Protein AF-A0A090Q849-F1 (afdb_monomer)

Mean predicted aligned error: 3.4 Å

Radius of gyration: 14.32 Å; Cα contacts (8 Å, |Δi|>4): 66; chains: 1; bounding box: 36×28×29 Å

Structure (mmCIF, N/CA/C/O backbone):
data_AF-A0A090Q849-F1
#
_entry.id   AF-A0A090Q849-F1
#
loop_
_atom_site.group_PDB
_atom_site.id
_atom_site.type_symbol
_atom_site.label_atom_id
_atom_site.label_alt_id
_atom_site.label_comp_id
_atom_site.label_asym_id
_atom_site.label_entity_id
_atom_site.label_seq_id
_atom_site.pdbx_PDB_ins_code
_atom_site.Cartn_x
_atom_site.Cartn_y
_atom_site.Cartn_z
_atom_site.occupancy
_atom_site.B_iso_or_equiv
_atom_site.auth_seq_id
_atom_site.auth_comp_id
_atom_site.auth_asym_id
_atom_site.auth_atom_id
_atom_site.pdbx_PDB_model_num
ATOM 1 N N . MET A 1 1 ? 21.136 14.708 -4.513 1.00 57.19 1 MET A N 1
ATOM 2 C CA . MET A 1 1 ? 20.080 15.506 -5.178 1.00 57.19 1 MET A CA 1
ATOM 3 C C . MET A 1 1 ? 19.971 15.225 -6.678 1.00 57.19 1 MET A C 1
ATOM 5 O O . MET A 1 1 ? 18.853 15.109 -7.148 1.00 57.19 1 MET A O 1
ATOM 9 N N . GLU A 1 2 ? 21.063 15.037 -7.429 1.00 68.69 2 GLU A N 1
ATOM 10 C CA . GLU A 1 2 ? 20.978 14.801 -8.890 1.00 68.69 2 GLU A CA 1
ATOM 11 C C . GLU A 1 2 ? 20.466 13.412 -9.319 1.00 68.69 2 GLU A C 1
ATOM 13 O O . GLU A 1 2 ? 19.991 13.253 -10.440 1.00 68.69 2 GLU A O 1
ATOM 18 N N . LEU A 1 3 ? 20.553 12.397 -8.452 1.00 69.38 3 LEU A N 1
ATOM 19 C CA . LEU A 1 3 ? 20.253 11.006 -8.817 1.00 69.38 3 LEU A CA 1
ATOM 20 C C . LEU A 1 3 ? 18.784 10.795 -9.228 1.00 69.38 3 LEU A C 1
ATOM 22 O O . LEU A 1 3 ? 18.511 10.041 -10.155 1.00 69.38 3 LEU A O 1
ATOM 26 N N . PHE A 1 4 ? 17.853 11.518 -8.598 1.00 78.31 4 PHE A N 1
ATOM 27 C CA . PHE A 1 4 ? 16.421 11.452 -8.909 1.00 78.31 4 PHE A CA 1
ATOM 28 C C . PHE A 1 4 ? 16.094 11.967 -10.316 1.00 78.31 4 PHE A C 1
ATOM 30 O O . PHE A 1 4 ? 15.201 11.441 -10.969 1.00 78.31 4 PHE A O 1
ATOM 37 N N . MET A 1 5 ? 16.835 12.975 -10.786 1.00 83.06 5 MET A N 1
ATOM 38 C CA . MET A 1 5 ? 16.680 13.523 -12.137 1.00 83.06 5 MET A CA 1
ATOM 39 C C . MET A 1 5 ? 17.408 12.675 -13.185 1.00 83.06 5 MET A C 1
ATOM 41 O O . MET A 1 5 ? 16.941 12.576 -14.314 1.00 83.06 5 MET A O 1
ATOM 45 N N . LYS A 1 6 ? 18.532 12.046 -12.815 1.00 90.38 6 LYS A N 1
ATOM 46 C CA . LYS A 1 6 ? 19.326 11.200 -13.722 1.00 90.38 6 LYS A CA 1
ATOM 47 C C . LYS A 1 6 ? 18.710 9.814 -13.945 1.00 90.38 6 LYS A C 1
ATOM 49 O O . LYS A 1 6 ? 18.801 9.294 -15.051 1.00 90.38 6 LYS A O 1
ATOM 54 N N . HIS A 1 7 ? 18.065 9.239 -12.926 1.00 92.69 7 HIS A N 1
ATOM 55 C CA . HIS A 1 7 ? 17.493 7.884 -12.971 1.00 92.69 7 HIS A CA 1
ATOM 56 C C . HIS A 1 7 ? 16.060 7.822 -12.399 1.00 92.69 7 HIS A C 1
ATOM 58 O O . HIS A 1 7 ? 15.789 7.050 -11.476 1.00 92.69 7 HIS A O 1
ATOM 64 N N . PRO A 1 8 ? 15.109 8.621 -12.920 1.00 93.56 8 PRO A N 1
ATOM 65 C CA . PRO A 1 8 ? 13.771 8.738 -12.336 1.00 93.56 8 PRO A CA 1
ATOM 66 C C . PRO A 1 8 ? 12.983 7.422 -12.361 1.00 93.56 8 PRO A C 1
ATOM 68 O O . PRO A 1 8 ? 12.276 7.112 -11.407 1.00 93.56 8 PRO A O 1
ATOM 71 N N . GLN A 1 9 ? 13.115 6.628 -13.427 1.00 93.94 9 GLN A N 1
ATOM 72 C CA . GLN A 1 9 ? 12.377 5.369 -13.581 1.00 93.94 9 GLN A CA 1
ATOM 73 C C . GLN A 1 9 ? 12.838 4.302 -12.586 1.00 93.94 9 GLN A C 1
ATOM 75 O O . GLN A 1 9 ? 12.015 3.683 -11.917 1.00 93.94 9 GLN A O 1
ATOM 80 N N . GLU A 1 10 ? 14.153 4.113 -12.464 1.00 94.12 10 GLU A N 1
ATOM 81 C CA . GLU A 1 10 ? 14.735 3.148 -11.529 1.00 94.12 10 GLU A CA 1
ATOM 82 C C . GLU A 1 10 ? 14.372 3.504 -10.088 1.00 94.12 10 GLU A C 1
ATOM 84 O O . GLU A 1 10 ? 13.943 2.644 -9.320 1.00 94.12 10 GLU A O 1
ATOM 89 N N . LEU A 1 11 ? 14.457 4.793 -9.746 1.00 94.38 11 LEU A N 1
ATOM 90 C CA . LEU A 1 11 ? 14.053 5.277 -8.437 1.00 94.38 11 LEU A CA 1
ATOM 91 C C . LEU A 1 11 ? 12.582 4.962 -8.140 1.00 94.38 11 LEU A C 1
ATOM 93 O O . LEU A 1 11 ? 12.286 4.436 -7.072 1.00 94.38 11 LEU A O 1
ATOM 97 N N . GLN A 1 12 ? 11.670 5.297 -9.056 1.00 95.25 12 GLN A N 1
ATOM 98 C CA . GLN A 1 12 ? 10.236 5.065 -8.858 1.00 95.25 12 GLN A CA 1
ATOM 99 C C . GLN A 1 12 ? 9.926 3.575 -8.711 1.00 95.25 12 GLN A C 1
ATOM 101 O O . GLN A 1 12 ? 9.146 3.195 -7.841 1.00 95.25 12 GLN A O 1
ATOM 106 N N . ASN A 1 13 ? 10.579 2.724 -9.506 1.00 96.62 13 ASN A N 1
ATOM 107 C CA . ASN A 1 13 ? 10.421 1.281 -9.382 1.00 96.62 13 ASN A CA 1
ATOM 108 C C . ASN A 1 13 ? 10.926 0.771 -8.023 1.00 96.62 13 ASN A C 1
ATOM 110 O O . ASN A 1 13 ? 10.225 0.011 -7.362 1.00 96.62 13 ASN A O 1
ATOM 114 N N . ASN A 1 14 ? 12.100 1.218 -7.570 1.00 96.25 14 ASN A N 1
ATOM 115 C CA . ASN A 1 14 ? 12.633 0.825 -6.263 1.00 96.25 14 ASN A CA 1
ATOM 116 C C . ASN A 1 14 ? 11.723 1.295 -5.122 1.00 96.25 14 ASN A C 1
ATOM 118 O O . ASN A 1 14 ? 11.380 0.499 -4.251 1.00 96.25 14 ASN A O 1
ATOM 122 N N . LEU A 1 15 ? 11.253 2.545 -5.182 1.00 97.19 15 LEU A N 1
ATOM 123 C CA . LEU A 1 15 ? 10.311 3.100 -4.213 1.00 97.19 15 LEU A CA 1
ATOM 124 C C . LEU A 1 15 ? 9.022 2.273 -4.144 1.00 97.19 15 LEU A C 1
ATOM 126 O O . LEU A 1 15 ? 8.598 1.892 -3.055 1.00 97.19 15 LEU A O 1
ATOM 130 N N . LEU A 1 16 ? 8.421 1.956 -5.295 1.00 98.12 16 LEU A N 1
ATOM 131 C CA . LEU A 1 16 ? 7.224 1.120 -5.362 1.00 98.12 16 LEU A CA 1
ATOM 132 C C . LEU A 1 16 ? 7.465 -0.250 -4.714 1.00 98.12 16 LEU A C 1
ATOM 134 O O . LEU A 1 16 ? 6.675 -0.684 -3.877 1.00 98.12 16 LEU A O 1
ATOM 138 N N . MET A 1 17 ? 8.562 -0.921 -5.071 1.00 98.25 17 MET A N 1
ATOM 139 C CA . MET A 1 17 ? 8.875 -2.249 -4.540 1.00 98.25 17 MET A CA 1
ATOM 140 C C . MET A 1 17 ? 9.136 -2.221 -3.030 1.00 98.25 17 MET A C 1
ATOM 142 O O . MET A 1 17 ? 8.721 -3.145 -2.326 1.00 98.25 17 MET A O 1
ATOM 146 N N . ASP A 1 18 ? 9.760 -1.163 -2.511 1.00 98.31 18 ASP A N 1
ATOM 147 C CA . ASP A 1 18 ? 9.956 -0.974 -1.074 1.00 98.31 18 ASP A CA 1
ATOM 148 C C . ASP A 1 18 ? 8.623 -0.763 -0.345 1.00 98.31 18 ASP A C 1
ATOM 150 O O . ASP A 1 18 ? 8.382 -1.396 0.687 1.00 98.31 18 ASP A O 1
ATOM 154 N N . MET A 1 19 ? 7.714 0.044 -0.906 1.00 98.44 19 MET A N 1
ATOM 155 C CA . MET A 1 19 ? 6.372 0.257 -0.349 1.00 98.44 19 MET A CA 1
ATOM 156 C C . MET A 1 19 ? 5.542 -1.034 -0.340 1.00 98.44 19 MET A C 1
ATOM 158 O O . MET A 1 19 ? 4.950 -1.367 0.687 1.00 98.44 19 MET A O 1
ATOM 162 N N . ILE A 1 20 ? 5.545 -1.799 -1.438 1.00 98.38 20 ILE A N 1
ATOM 163 C CA . ILE A 1 20 ? 4.861 -3.101 -1.538 1.00 98.38 20 ILE A CA 1
ATOM 164 C C . ILE A 1 20 ? 5.405 -4.067 -0.483 1.00 98.38 20 ILE A C 1
ATOM 166 O O . ILE A 1 20 ? 4.641 -4.676 0.270 1.00 98.38 20 ILE A O 1
ATOM 170 N N . ARG A 1 21 ? 6.736 -4.182 -0.376 1.00 98.38 21 ARG A N 1
ATOM 171 C CA . ARG A 1 21 ? 7.379 -5.055 0.614 1.00 98.38 21 ARG A CA 1
ATOM 172 C C . ARG A 1 21 ? 7.031 -4.639 2.032 1.00 98.38 21 ARG A C 1
ATOM 174 O O . ARG A 1 21 ? 6.756 -5.512 2.855 1.00 98.38 21 ARG A O 1
ATOM 181 N N . PHE A 1 22 ? 7.042 -3.343 2.328 1.00 98.56 22 PHE A N 1
ATOM 182 C CA . PHE A 1 22 ? 6.694 -2.824 3.644 1.00 98.56 22 PHE A CA 1
ATOM 183 C C . PHE A 1 22 ? 5.233 -3.134 3.998 1.00 98.56 22 PHE A C 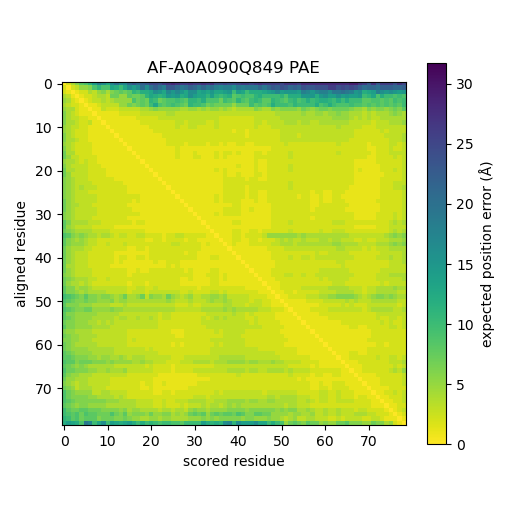1
ATOM 185 O O . PHE A 1 22 ? 4.961 -3.657 5.077 1.00 98.56 22 PHE A O 1
ATOM 192 N N . ALA A 1 23 ? 4.314 -2.920 3.055 1.00 98.38 23 ALA A N 1
ATOM 193 C CA . ALA A 1 23 ? 2.879 -3.119 3.233 1.00 98.38 23 ALA A CA 1
ATOM 194 C C . ALA A 1 23 ? 2.400 -4.578 3.093 1.00 98.38 23 ALA A C 1
ATOM 196 O O . ALA A 1 23 ? 1.217 -4.850 3.267 1.00 98.38 23 ALA A O 1
ATOM 197 N N . ARG A 1 24 ? 3.278 -5.552 2.817 1.00 98.56 24 ARG A N 1
ATOM 198 C CA . ARG A 1 24 ? 2.865 -6.924 2.448 1.00 98.56 24 ARG A CA 1
ATOM 199 C C . ARG A 1 24 ? 1.988 -7.668 3.460 1.00 98.56 24 ARG A C 1
ATOM 201 O O . ARG A 1 24 ? 1.303 -8.615 3.090 1.00 98.56 24 ARG A O 1
ATOM 208 N N . HIS A 1 25 ? 2.031 -7.266 4.729 1.00 98.44 25 HIS A N 1
ATOM 209 C CA . HIS A 1 25 ? 1.281 -7.901 5.817 1.00 98.44 25 HIS A CA 1
ATOM 210 C C . HIS A 1 25 ? -0.002 -7.158 6.202 1.00 98.44 25 HIS A C 1
ATOM 212 O O . HIS A 1 25 ? -0.711 -7.619 7.104 1.00 98.44 25 HIS A O 1
ATOM 218 N N . THR A 1 26 ? -0.310 -6.037 5.545 1.00 98.62 26 THR A N 1
ATOM 219 C CA . THR A 1 26 ? -1.576 -5.331 5.751 1.00 98.62 26 THR A CA 1
ATOM 220 C C . THR A 1 26 ? -2.744 -6.095 5.132 1.00 98.62 26 THR A C 1
ATOM 222 O O . THR A 1 26 ? -2.550 -7.024 4.343 1.00 98.62 26 THR A O 1
ATOM 225 N N . GLU A 1 27 ? -3.971 -5.722 5.484 1.00 98.50 27 GLU A N 1
ATOM 226 C CA . GLU A 1 27 ? -5.175 -6.266 4.848 1.00 98.50 27 GLU A CA 1
ATOM 227 C C . GLU A 1 27 ? -5.145 -6.063 3.326 1.00 98.50 27 GLU A C 1
ATOM 229 O O . GLU A 1 27 ? -5.325 -7.022 2.575 1.00 98.50 27 GLU A O 1
ATOM 234 N N . VAL A 1 28 ? -4.786 -4.859 2.869 1.00 98.00 28 VAL A N 1
ATOM 235 C CA . VAL A 1 28 ? -4.609 -4.546 1.442 1.00 98.00 28 VAL A CA 1
ATOM 236 C C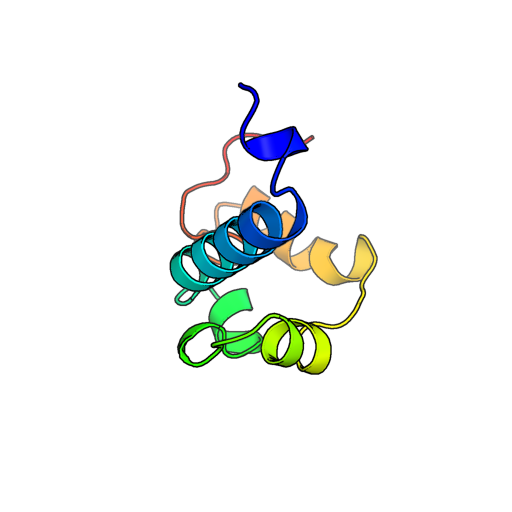 . VAL A 1 28 ? -3.468 -5.352 0.820 1.00 98.00 28 VAL A C 1
ATOM 238 O O . VAL A 1 28 ? -3.619 -5.896 -0.276 1.00 98.00 28 VAL A O 1
ATOM 241 N N . GLY A 1 29 ? -2.344 -5.489 1.527 1.00 98.44 29 GLY A N 1
ATOM 242 C CA . GLY A 1 29 ? -1.208 -6.274 1.054 1.00 98.44 29 GLY A CA 1
ATOM 243 C C . GLY A 1 29 ? -1.558 -7.748 0.857 1.00 98.44 29 GLY A C 1
ATOM 244 O O . GLY A 1 29 ? -1.142 -8.357 -0.127 1.00 98.44 29 GLY A O 1
ATOM 245 N N . LYS A 1 30 ? -2.386 -8.316 1.737 1.00 98.62 30 LYS A N 1
ATOM 246 C CA . LYS A 1 30 ? -2.919 -9.675 1.578 1.00 98.62 30 LYS A CA 1
ATOM 247 C C . LYS A 1 30 ? -3.945 -9.751 0.448 1.00 98.62 30 LYS A C 1
ATOM 249 O O . LYS A 1 30 ? -3.859 -10.668 -0.362 1.00 98.62 30 LYS A O 1
ATOM 254 N N . LYS A 1 31 ? -4.861 -8.778 0.363 1.00 98.06 31 LYS A N 1
ATOM 255 C CA . LYS A 1 31 ? -5.913 -8.693 -0.666 1.00 98.06 31 LYS A CA 1
ATOM 256 C C . LYS A 1 31 ? -5.342 -8.733 -2.083 1.00 98.06 31 LYS A C 1
ATOM 258 O O . LYS A 1 31 ? -5.881 -9.442 -2.925 1.00 98.06 31 LYS A O 1
ATOM 263 N N . TYR A 1 32 ? -4.249 -8.014 -2.333 1.00 98.25 32 TYR A N 1
ATOM 264 C CA . TYR A 1 32 ? -3.631 -7.941 -3.662 1.00 98.25 32 TYR A CA 1
ATOM 265 C C . TYR A 1 32 ? -2.385 -8.823 -3.829 1.00 98.25 32 TYR A C 1
ATOM 267 O O . TYR A 1 32 ? -1.784 -8.831 -4.900 1.00 98.25 32 TYR A O 1
ATOM 275 N N . GLY A 1 33 ? -1.986 -9.585 -2.806 1.00 98.31 33 GLY A N 1
ATOM 276 C CA . GLY A 1 33 ? -0.832 -10.483 -2.887 1.00 98.31 33 GLY A CA 1
ATOM 277 C C . GLY A 1 33 ? 0.500 -9.739 -3.021 1.00 98.31 33 GLY A C 1
ATOM 278 O O . GLY A 1 33 ? 1.280 -9.994 -3.927 1.00 98.31 33 GLY A O 1
ATOM 279 N N . PHE A 1 34 ? 0.786 -8.794 -2.129 1.00 98.56 34 PHE A N 1
ATOM 280 C CA . PHE A 1 34 ? 2.041 -8.029 -2.137 1.00 98.56 34 PHE A CA 1
ATOM 281 C C . PHE A 1 34 ? 3.265 -8.874 -1.758 1.00 98.56 34 PHE A C 1
ATOM 283 O O . PHE A 1 34 ? 4.394 -8.512 -2.081 1.00 98.56 34 PHE A O 1
ATOM 290 N N . ALA A 1 35 ? 3.069 -9.998 -1.065 1.00 98.25 35 ALA A N 1
ATOM 291 C CA . ALA A 1 35 ? 4.164 -10.831 -0.571 1.00 98.25 35 ALA A CA 1
ATOM 292 C C . ALA A 1 35 ? 4.980 -11.513 -1.687 1.00 98.25 35 ALA A C 1
ATOM 294 O O . ALA A 1 35 ? 6.168 -11.770 -1.486 1.00 98.25 35 ALA A O 1
ATOM 295 N N . ASP A 1 36 ? 4.368 -11.799 -2.839 1.00 97.12 36 ASP A N 1
ATOM 296 C CA . ASP A 1 36 ? 5.002 -12.471 -3.980 1.00 97.12 36 ASP A CA 1
ATOM 297 C C . ASP A 1 36 ? 5.204 -11.562 -5.206 1.00 97.12 36 ASP A C 1
ATOM 299 O O . ASP A 1 36 ? 5.785 -12.016 -6.194 1.00 97.12 36 ASP A O 1
ATOM 303 N N . MET A 1 37 ? 4.793 -10.288 -5.143 1.00 98.00 37 MET A N 1
ATOM 304 C CA . MET A 1 37 ? 5.038 -9.297 -6.199 1.00 98.00 37 MET A CA 1
ATOM 305 C C . MET A 1 37 ? 6.536 -9.021 -6.377 1.00 98.00 37 MET A C 1
ATOM 307 O O . MET A 1 37 ? 7.259 -8.740 -5.416 1.00 98.00 37 MET A O 1
ATOM 311 N N . LYS A 1 38 ? 7.006 -9.062 -7.629 1.00 96.56 38 LYS A N 1
ATOM 312 C CA . LYS A 1 38 ? 8.428 -8.891 -7.982 1.00 96.56 38 LYS A CA 1
ATOM 313 C C . LYS A 1 38 ? 8.671 -7.782 -8.994 1.00 96.56 38 LYS A C 1
ATOM 315 O O . LYS A 1 38 ? 9.825 -7.418 -9.215 1.00 96.56 38 LYS A O 1
ATOM 320 N N . SER A 1 39 ? 7.617 -7.248 -9.597 1.00 97.50 39 SER A N 1
ATOM 321 C CA . SER A 1 39 ? 7.722 -6.259 -10.657 1.00 97.50 39 SER A CA 1
ATOM 322 C C . SER A 1 39 ? 6.566 -5.266 -10.641 1.00 97.50 39 SER A C 1
ATOM 324 O O . SER A 1 39 ? 5.477 -5.555 -10.145 1.00 97.50 39 SER A O 1
ATOM 326 N N . TYR A 1 40 ? 6.785 -4.115 -11.280 1.00 97.88 40 TYR A N 1
ATOM 327 C CA . TYR A 1 40 ? 5.716 -3.170 -11.599 1.00 97.88 40 TYR A CA 1
ATOM 328 C C . TYR A 1 40 ? 4.556 -3.832 -12.357 1.00 97.88 40 TYR A C 1
ATOM 330 O O . TYR A 1 40 ? 3.402 -3.488 -12.128 1.00 97.88 40 TYR A O 1
ATOM 338 N N . ARG A 1 41 ? 4.845 -4.804 -13.231 1.00 98.19 41 ARG A N 1
ATOM 339 C CA . ARG A 1 41 ? 3.810 -5.519 -13.982 1.00 98.19 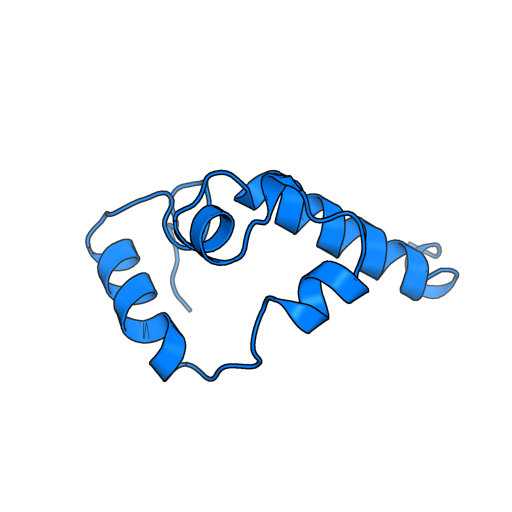41 ARG A CA 1
ATOM 340 C C . ARG A 1 41 ? 2.896 -6.327 -13.061 1.00 98.19 41 ARG A C 1
ATOM 342 O O . ARG A 1 41 ? 1.687 -6.227 -13.202 1.00 98.19 41 ARG A O 1
ATOM 349 N N . ASP A 1 42 ? 3.457 -7.029 -12.072 1.00 98.31 42 ASP A N 1
ATOM 350 C CA . ASP A 1 42 ? 2.650 -7.749 -11.073 1.00 98.31 42 ASP A CA 1
ATOM 351 C 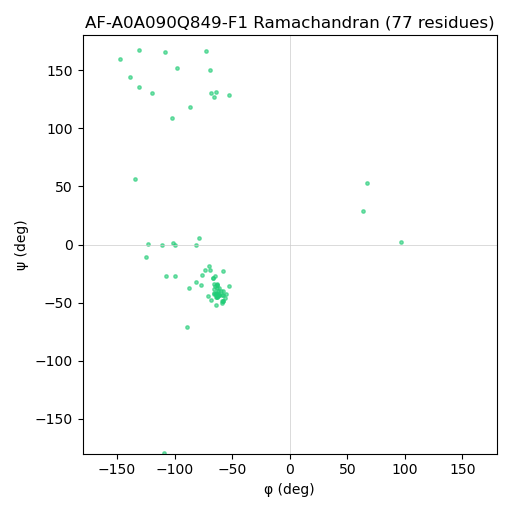C . ASP A 1 42 ? 1.736 -6.793 -10.297 1.00 98.31 42 ASP A C 1
ATOM 353 O O . ASP A 1 42 ? 0.586 -7.122 -10.015 1.00 98.31 42 ASP A O 1
ATOM 357 N N . PHE A 1 43 ? 2.244 -5.604 -9.955 1.00 98.38 43 PHE A N 1
ATOM 358 C CA . PHE A 1 43 ? 1.457 -4.564 -9.297 1.00 98.38 43 PHE A CA 1
ATOM 359 C C . PHE A 1 43 ? 0.326 -4.062 -10.202 1.00 98.38 43 PHE A C 1
ATOM 361 O O . PHE A 1 43 ? -0.828 -4.070 -9.784 1.00 98.38 43 PHE A O 1
ATOM 368 N N . ALA A 1 44 ? 0.640 -3.677 -11.440 1.00 98.00 44 ALA A N 1
ATOM 369 C CA . ALA A 1 44 ? -0.327 -3.139 -12.395 1.00 98.00 44 ALA A CA 1
ATOM 370 C C . ALA A 1 44 ? -1.420 -4.153 -12.780 1.00 98.00 44 ALA A C 1
ATOM 372 O O . ALA A 1 44 ? -2.565 -3.761 -12.983 1.00 98.00 44 ALA A O 1
ATOM 373 N N . ASP A 1 45 ? -1.085 -5.445 -12.843 1.00 98.12 45 ASP A N 1
ATOM 374 C CA . ASP A 1 45 ? -2.036 -6.509 -13.184 1.00 98.12 45 ASP A CA 1
ATOM 375 C C . ASP A 1 45 ? -2.978 -6.858 -12.012 1.00 98.12 45 ASP A C 1
ATOM 377 O O . ASP A 1 45 ? -4.083 -7.354 -12.236 1.00 98.12 45 ASP A O 1
ATOM 381 N N . ARG A 1 46 ? -2.560 -6.629 -10.756 1.00 98.06 46 ARG A N 1
ATOM 382 C CA . ARG A 1 46 ? -3.305 -7.056 -9.553 1.00 98.06 46 ARG A CA 1
ATOM 383 C C . ARG A 1 46 ? -3.979 -5.915 -8.792 1.00 98.06 46 ARG A C 1
ATOM 385 O O . ARG A 1 46 ? -4.963 -6.165 -8.099 1.00 98.06 46 ARG A O 1
ATOM 392 N N . VAL A 1 47 ? -3.452 -4.694 -8.871 1.00 97.88 47 VAL A N 1
ATOM 393 C CA . VAL A 1 47 ? -3.974 -3.529 -8.145 1.00 97.88 47 VAL A CA 1
ATOM 394 C C . VAL A 1 47 ? -4.784 -2.661 -9.109 1.00 97.88 47 VAL A C 1
ATOM 396 O O . VAL A 1 47 ? -4.200 -2.022 -9.986 1.00 97.88 47 VAL A O 1
ATOM 399 N N . PRO A 1 48 ? -6.121 -2.617 -8.976 1.00 96.62 48 PRO A N 1
ATOM 400 C CA . PRO A 1 48 ? -6.954 -1.826 -9.867 1.00 96.62 48 PRO A CA 1
ATOM 401 C C . PRO A 1 48 ? -6.747 -0.328 -9.629 1.00 96.62 48 PRO A C 1
ATOM 403 O O . PRO A 1 48 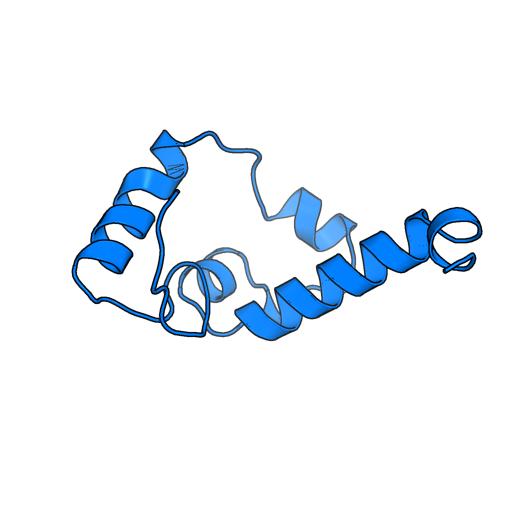? -6.493 0.118 -8.508 1.00 96.62 48 PRO A O 1
ATOM 406 N N . LEU A 1 49 ? -6.925 0.462 -10.687 1.00 96.06 49 LEU A N 1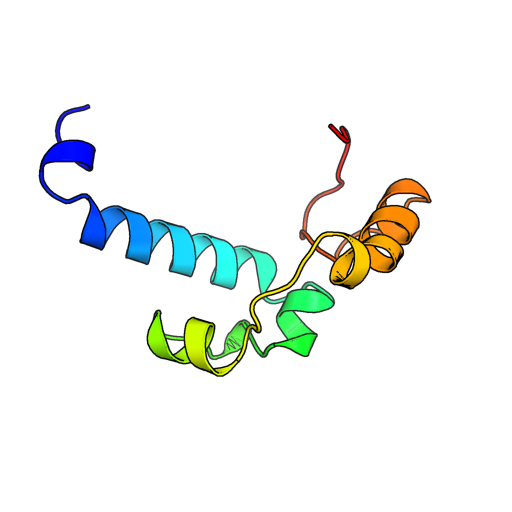
ATOM 407 C CA . LEU A 1 49 ? -7.119 1.900 -10.539 1.00 96.06 49 LEU A CA 1
ATOM 408 C C . LEU A 1 49 ? -8.449 2.140 -9.823 1.00 96.06 49 LEU A C 1
ATOM 410 O O . LEU A 1 49 ? -9.481 1.629 -10.252 1.00 96.06 49 LEU A O 1
ATOM 414 N N . GLY A 1 50 ? -8.403 2.920 -8.749 1.00 92.94 50 GLY A N 1
ATOM 415 C CA . GLY A 1 50 ? -9.566 3.249 -7.936 1.00 92.94 50 GLY A CA 1
ATOM 416 C C . GLY A 1 50 ? -9.683 4.745 -7.673 1.00 92.94 50 GLY A C 1
ATOM 417 O O . GLY A 1 50 ? -8.762 5.527 -7.917 1.00 92.94 50 GLY A O 1
ATOM 418 N N . A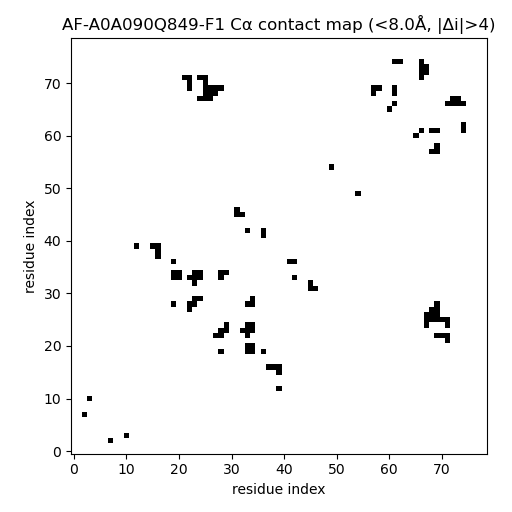SN A 1 51 ? -10.844 5.134 -7.172 1.00 95.94 51 ASN A N 1
ATOM 419 C CA . ASN A 1 51 ? -11.168 6.461 -6.679 1.00 95.94 51 ASN A CA 1
ATOM 420 C C . ASN A 1 51 ? -11.301 6.441 -5.144 1.00 95.94 51 ASN A C 1
ATOM 422 O O . ASN A 1 51 ? -11.126 5.410 -4.498 1.00 95.94 51 AS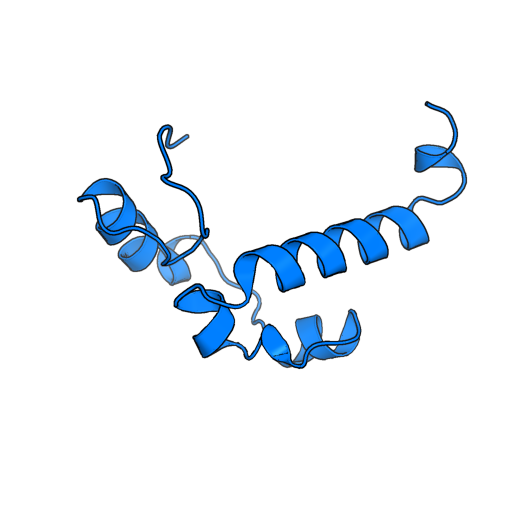N A O 1
ATOM 426 N N . TYR A 1 52 ? -11.611 7.593 -4.548 1.00 94.12 52 TYR A N 1
ATOM 427 C CA . TYR A 1 52 ? -11.719 7.725 -3.093 1.00 94.12 52 TYR A CA 1
ATOM 428 C C . TYR A 1 52 ? -12.749 6.774 -2.467 1.00 94.12 52 TYR A C 1
ATOM 430 O O . TYR A 1 52 ? -12.485 6.193 -1.417 1.00 94.12 52 TYR A O 1
ATOM 438 N N . ASN A 1 53 ? -13.896 6.576 -3.121 1.00 95.31 53 ASN A N 1
ATOM 439 C CA . ASN A 1 53 ? -14.977 5.750 -2.586 1.00 95.31 53 ASN A CA 1
ATOM 440 C C . ASN A 1 53 ? -14.557 4.279 -2.467 1.00 95.31 53 ASN A C 1
ATOM 442 O O . ASN A 1 53 ? -15.041 3.583 -1.583 1.00 95.31 53 ASN A O 1
ATOM 446 N N . ASP A 1 54 ? -13.614 3.823 -3.298 1.00 95.56 54 ASP A N 1
ATOM 447 C CA . ASP A 1 54 ? -13.135 2.436 -3.280 1.00 95.56 54 ASP A CA 1
ATOM 448 C C . ASP A 1 54 ? -12.308 2.109 -2.022 1.00 95.56 54 ASP A C 1
ATOM 450 O O . ASP A 1 54 ? -12.110 0.937 -1.701 1.00 95.56 54 ASP A O 1
ATOM 454 N N . VAL A 1 55 ? -11.811 3.134 -1.318 1.00 95.44 55 VAL A N 1
ATOM 455 C CA . VAL A 1 55 ? -10.991 3.007 -0.098 1.00 95.44 55 VAL A CA 1
ATOM 456 C C . VAL A 1 55 ? -11.591 3.734 1.107 1.00 95.44 55 VAL A C 1
ATOM 458 O O . VAL A 1 55 ? -10.999 3.721 2.186 1.00 95.44 55 VAL A O 1
ATOM 461 N N . GLN A 1 56 ? -12.751 4.377 0.950 1.00 96.56 56 GLN A N 1
ATOM 462 C CA . GLN A 1 56 ? -13.371 5.193 1.994 1.00 96.56 56 GLN A CA 1
ATOM 463 C C . GLN A 1 56 ? -13.655 4.376 3.260 1.00 96.56 56 GLN A C 1
ATOM 465 O O . GLN A 1 56 ? -13.347 4.838 4.359 1.00 96.56 56 GLN A O 1
ATOM 470 N N . ASP A 1 57 ? -14.179 3.160 3.108 1.00 96.81 57 ASP A N 1
ATOM 471 C CA . ASP A 1 57 ? -14.492 2.281 4.240 1.00 96.81 57 ASP A CA 1
ATOM 472 C C . ASP A 1 57 ? -13.225 1.880 5.011 1.00 96.81 57 ASP A C 1
ATOM 474 O O . ASP A 1 57 ? -13.196 1.922 6.241 1.00 96.81 57 ASP A O 1
ATOM 478 N N . ASP A 1 58 ? -12.137 1.570 4.299 1.00 96.38 58 ASP A N 1
ATOM 479 C CA . ASP A 1 58 ? -10.844 1.250 4.910 1.00 96.38 58 ASP A CA 1
ATOM 480 C C . ASP A 1 58 ? -10.249 2.462 5.645 1.00 96.38 58 ASP A C 1
ATOM 482 O O . ASP A 1 58 ? -9.687 2.321 6.735 1.00 96.38 58 ASP A O 1
ATOM 486 N N . ILE A 1 59 ? -10.399 3.667 5.082 1.00 95.56 59 ILE A N 1
ATOM 487 C CA . ILE A 1 59 ? -9.998 4.924 5.731 1.00 95.56 59 ILE A CA 1
ATOM 488 C C . ILE A 1 59 ? -10.807 5.149 7.013 1.00 95.56 59 ILE A C 1
ATOM 490 O O . ILE A 1 59 ? -10.229 5.528 8.032 1.00 95.56 59 ILE A O 1
ATOM 494 N N . GLU A 1 60 ? -12.118 4.917 6.986 1.00 96.19 60 GLU A N 1
ATOM 495 C CA . GLU A 1 60 ? -12.988 5.101 8.150 1.00 96.19 60 GLU A CA 1
ATOM 496 C C . GLU A 1 60 ? -12.650 4.104 9.265 1.00 96.19 60 GLU A C 1
ATOM 498 O O . GLU A 1 60 ? -12.520 4.487 10.428 1.00 96.19 60 GLU A O 1
ATOM 503 N N . ARG A 1 61 ? -12.380 2.842 8.920 1.00 96.81 61 ARG A N 1
ATOM 504 C CA . ARG A 1 61 ? -11.854 1.850 9.872 1.00 96.81 61 ARG A CA 1
ATOM 505 C C . ARG A 1 61 ? -10.531 2.308 10.492 1.00 96.81 61 ARG A C 1
ATOM 507 O O . ARG A 1 61 ? -10.367 2.244 11.712 1.00 96.81 61 ARG A O 1
ATOM 514 N N . CYS A 1 62 ? -9.621 2.860 9.683 1.00 95.56 62 CYS A N 1
ATOM 515 C CA . CYS A 1 62 ? -8.361 3.417 10.181 1.00 95.56 62 CYS A CA 1
ATOM 516 C C . CYS A 1 62 ? -8.578 4.593 11.148 1.00 95.56 62 CYS A C 1
ATOM 518 O O . CYS A 1 62 ? -7.913 4.673 12.181 1.00 95.56 62 CYS A O 1
ATOM 520 N N . LYS A 1 63 ? -9.520 5.496 10.849 1.00 93.56 63 LYS A N 1
ATOM 521 C CA . LYS A 1 63 ? -9.888 6.616 11.735 1.00 93.56 63 LYS A CA 1
ATOM 522 C C . LYS A 1 63 ? -10.470 6.141 13.064 1.00 93.56 63 LYS A C 1
ATOM 524 O O . LYS A 1 63 ? -10.187 6.743 14.096 1.00 93.56 63 LYS A O 1
ATOM 529 N N . ASN A 1 64 ? -11.220 5.041 13.042 1.00 95.12 64 ASN A N 1
ATOM 530 C CA . ASN A 1 64 ? -11.795 4.415 14.232 1.00 95.12 64 ASN A CA 1
ATOM 531 C C . ASN A 1 64 ? -10.785 3.570 15.036 1.00 95.12 64 ASN A C 1
ATOM 533 O O . ASN A 1 64 ? -11.150 2.947 16.032 1.00 95.12 64 ASN A O 1
ATOM 537 N N . GLY A 1 65 ? -9.503 3.589 14.654 1.00 92.94 65 GLY A N 1
ATOM 538 C CA . GLY A 1 65 ? -8.405 3.001 15.419 1.00 92.94 65 GLY A CA 1
ATOM 539 C C . GLY A 1 65 ? -7.995 1.597 14.979 1.00 92.94 65 GLY A C 1
ATOM 540 O O . GLY A 1 65 ? -7.079 1.025 15.580 1.00 92.94 65 GLY A O 1
ATOM 541 N N . GLU A 1 66 ? -8.611 1.039 13.933 1.00 96.31 66 GLU A N 1
ATOM 542 C CA . GLU A 1 66 ? -8.105 -0.186 13.318 1.00 96.31 66 GLU A CA 1
ATOM 543 C C . GLU A 1 66 ? -6.773 0.099 12.612 1.00 96.31 66 GLU A C 1
ATOM 545 O O . GLU A 1 66 ? -6.630 1.039 11.836 1.00 96.31 66 GLU A O 1
ATOM 550 N N . ASN A 1 67 ? -5.764 -0.723 12.883 1.00 94.81 67 ASN A N 1
ATOM 551 C CA . ASN A 1 67 ? -4.434 -0.568 12.299 1.00 94.81 67 ASN A CA 1
ATOM 552 C C . ASN A 1 67 ? -4.166 -1.674 11.276 1.00 94.81 67 ASN A C 1
ATOM 554 O O . ASN A 1 67 ? -4.838 -2.703 11.267 1.00 94.81 67 ASN A O 1
ATOM 558 N N . ASN A 1 68 ? -3.122 -1.499 10.459 1.00 97.38 68 ASN A N 1
ATOM 559 C CA . ASN A 1 68 ? -2.635 -2.526 9.532 1.00 97.38 68 ASN A CA 1
ATOM 560 C C . ASN A 1 68 ? -3.647 -2.914 8.423 1.00 97.38 68 ASN A C 1
ATOM 562 O O . ASN A 1 68 ? -3.603 -4.030 7.905 1.00 97.38 68 ASN A O 1
ATOM 566 N N . ILE A 1 69 ? -4.523 -1.981 8.022 1.00 97.69 69 ILE A N 1
ATOM 567 C CA . ILE A 1 69 ? -5.439 -2.132 6.875 1.00 97.69 69 ILE A CA 1
ATOM 568 C C . ILE A 1 69 ? -4.764 -1.637 5.589 1.00 97.69 69 ILE A C 1
ATOM 570 O O . ILE A 1 69 ? -4.367 -2.439 4.744 1.00 97.69 69 ILE A O 1
ATOM 574 N N . LEU A 1 70 ? -4.583 -0.315 5.469 1.00 96.31 70 LEU A N 1
ATOM 575 C CA . LEU A 1 70 ? -3.948 0.341 4.316 1.00 96.31 70 LEU A CA 1
ATOM 576 C C . LEU A 1 70 ? -2.426 0.427 4.474 1.00 96.31 70 LEU A C 1
ATOM 578 O O . LEU A 1 70 ? -1.682 0.257 3.510 1.00 96.31 70 LEU A O 1
ATOM 582 N N . TRP A 1 71 ? -1.959 0.664 5.701 1.00 97.06 71 TRP A N 1
ATOM 583 C CA . TRP A 1 71 ? -0.546 0.865 6.008 1.00 97.06 71 TRP A CA 1
ATOM 584 C C . TRP A 1 71 ? -0.144 0.151 7.311 1.00 97.06 71 TRP A C 1
ATOM 586 O O . TRP A 1 71 ? -0.958 0.100 8.236 1.00 97.06 71 TRP A O 1
ATOM 596 N N . PRO A 1 72 ? 1.081 -0.408 7.418 1.00 96.00 72 PRO A N 1
ATOM 597 C CA . PRO A 1 72 ? 1.478 -1.209 8.582 1.00 96.00 72 PRO A CA 1
ATOM 598 C C . PRO A 1 72 ? 1.598 -0.433 9.895 1.00 96.00 72 PRO A C 1
ATOM 600 O O . PRO A 1 72 ? 1.439 -1.007 10.970 1.00 96.00 72 PRO A O 1
ATOM 603 N N . THR A 1 73 ? 1.930 0.859 9.830 1.00 94.31 73 THR A N 1
ATOM 604 C CA . THR A 1 73 ? 2.129 1.696 11.021 1.00 94.31 73 THR A CA 1
ATOM 605 C C . THR A 1 73 ? 0.883 2.521 11.331 1.00 94.31 73 THR A C 1
ATOM 607 O O . THR A 1 73 ? 0.194 2.918 10.390 1.00 94.31 73 THR A O 1
ATOM 610 N N . PRO A 1 74 ? 0.637 2.874 12.608 1.00 91.31 74 PRO A N 1
ATOM 611 C CA . PRO A 1 74 ? -0.498 3.712 12.980 1.00 91.31 74 PRO A CA 1
A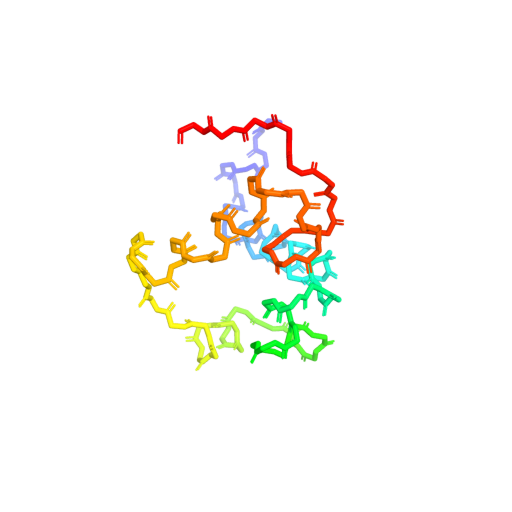TOM 612 C C . PRO A 1 74 ? -0.554 5.022 12.186 1.00 91.31 74 PRO A C 1
ATOM 614 O O . PRO A 1 74 ? 0.431 5.766 12.126 1.00 91.31 74 PRO A O 1
ATOM 617 N N . ILE A 1 75 ? -1.716 5.307 11.599 1.00 93.06 75 ILE A N 1
ATOM 618 C CA . ILE A 1 75 ? -1.982 6.546 10.863 1.00 93.06 75 ILE A CA 1
ATOM 619 C C . ILE A 1 75 ? -2.445 7.598 11.872 1.00 93.06 75 ILE A C 1
ATOM 621 O O . ILE A 1 75 ? -3.447 7.414 12.556 1.00 93.06 75 ILE A O 1
ATOM 625 N N . LYS A 1 76 ? -1.690 8.695 11.998 1.00 88.62 76 LYS A N 1
ATOM 626 C CA . LYS A 1 76 ? -1.964 9.756 12.987 1.00 88.62 76 LYS A CA 1
ATOM 627 C C . LYS A 1 76 ? -2.684 10.969 12.411 1.00 88.62 76 LYS A C 1
ATOM 629 O O . LYS A 1 76 ? -3.348 11.686 13.148 1.00 88.62 76 LYS A O 1
ATOM 634 N N . TRP A 1 77 ? -2.509 11.217 11.119 1.00 89.94 77 TRP A N 1
ATOM 635 C CA . TRP A 1 77 ? -3.003 12.410 10.447 1.00 89.94 77 TRP A CA 1
ATOM 636 C C . TRP A 1 77 ? -3.740 11.995 9.183 1.00 89.94 77 TRP A C 1
ATOM 638 O O . TRP A 1 77 ? -3.245 11.159 8.428 1.00 89.94 77 TRP A O 1
ATOM 648 N N . PHE A 1 78 ? -4.902 12.600 8.969 1.00 89.38 78 PHE A N 1
ATOM 649 C CA . PHE A 1 78 ? -5.713 12.457 7.767 1.00 89.38 78 PHE A CA 1
ATOM 650 C C . PHE A 1 78 ? -5.831 13.854 7.150 1.00 89.38 78 PHE A C 1
ATOM 652 O O . PHE A 1 78 ? -6.090 14.810 7.883 1.00 89.38 78 PHE A O 1
ATOM 659 N N . ALA A 1 79 ? -5.564 13.964 5.849 1.00 82.62 79 ALA A N 1
ATOM 660 C CA . ALA A 1 79 ? -5.591 15.211 5.085 1.00 82.62 79 ALA A CA 1
ATOM 661 C C . ALA A 1 79 ? -6.789 15.238 4.134 1.00 82.62 79 ALA A C 1
ATOM 663 O O . ALA A 1 79 ? -7.193 14.138 3.688 1.00 82.62 79 ALA A O 1
#

Sequence (79 aa):
MELFMKHPQELQNNLLMDMIRFARHTEVGKKYGFADMKSYRDFADRVPLGNYNDVQDDIERCKNGENNILWPTPIKWFA

Organism: Nonlabens ulvanivorans (NCBI:txid906888)

Secondary structure (DSSP, 8-state):
-THHHHSHHHHHHHHHHHHHHHHTTSHHHHHHTTTS--SHHHHHHHS----GGGTHHHHHHHHTT--SSSSSSPP----

pLDDT: mean 94.49, std 7.0, range [57.19, 98.62]

Solvent-accessible surface area (backbone atoms only — not comparable to full-atom values): 4787 Å² total; per-residue (Å²): 126,66,60,61,78,75,39,47,67,63,50,52,52,50,52,51,54,51,51,38,57,66,25,23,83,11,53,51,18,55,74,54,46,29,76,77,55,85,46,72,63,53,45,63,76,53,52,77,92,77,62,69,78,80,45,43,66,62,50,51,42,37,74,76,66,50,66,32,42,88,42,65,62,84,79,88,78,86,133

Nearest PDB structures (foldseek):
  5kod-assembly3_C  TM=9.274E-01  e=1.152E-01  Arabidopsis thaliana
  7vka-assembly1_A  TM=9.271E-01  e=1.152E-01  Arabidopsis thaliana
  7dk8-assembly1_A  TM=8.892E-01  e=8.914E-02  Oryza sativa Indica Group
  4eql-assembly3_B  TM=8.918E-01  e=7.842E-02  Arabidopsis thaliana
  4b2g-assembly2_B  TM=9.342E-01  e=2.484E-01  Vitis vinifera

Foldseek 3Di:
DCCCVVCVPVVVFVVVLVQLCQLCQAQVNVQQVSVPDDGPVSCPVRPDDDDCVVCVVVVVCLVVPDARHRGNDRDDDDD